Protein AF-A0A529HF12-F1 (afdb_monomer)

Structure (mmCIF, N/CA/C/O backbone):
data_AF-A0A529HF12-F1
#
_entry.id   AF-A0A529HF12-F1
#
loop_
_atom_site.group_PDB
_atom_site.id
_atom_site.type_symbol
_atom_site.label_atom_id
_atom_site.label_alt_id
_atom_site.label_comp_id
_atom_site.label_asym_id
_atom_site.label_entity_id
_atom_site.label_seq_id
_atom_site.pdbx_PDB_ins_code
_atom_site.Cartn_x
_atom_site.Cartn_y
_atom_site.Cartn_z
_atom_site.occupancy
_atom_site.B_iso_or_equiv
_atom_site.auth_seq_id
_atom_site.auth_comp_id
_atom_site.auth_asym_id
_atom_site.auth_atom_id
_atom_site.pdbx_PDB_model_num
ATOM 1 N N . VAL A 1 1 ? -2.505 10.285 -6.907 1.00 89.00 1 VAL A N 1
ATOM 2 C CA . VAL A 1 1 ? -2.474 8.825 -7.186 1.00 89.00 1 VAL A CA 1
ATOM 3 C C . VAL A 1 1 ? -1.684 8.079 -6.123 1.00 89.00 1 VAL A C 1
ATOM 5 O O . VAL A 1 1 ? -2.265 7.214 -5.487 1.00 89.00 1 VAL A O 1
ATOM 8 N 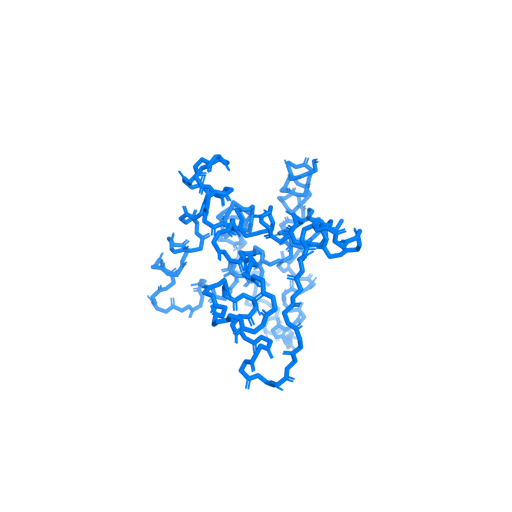N . VAL A 1 2 ? -0.419 8.440 -5.877 1.00 94.44 2 VAL A N 1
ATOM 9 C CA . VAL A 1 2 ? 0.439 7.755 -4.890 1.00 94.44 2 VAL A CA 1
ATOM 10 C C . VAL A 1 2 ? -0.186 7.674 -3.485 1.00 94.44 2 VAL A C 1
ATOM 12 O O . VAL A 1 2 ? -0.373 6.551 -3.029 1.00 94.44 2 VAL A O 1
ATOM 15 N N . PRO A 1 3 ? -0.634 8.770 -2.832 1.00 95.44 3 PRO A N 1
ATOM 16 C CA . PRO A 1 3 ? -1.215 8.682 -1.482 1.00 95.44 3 PRO A CA 1
ATOM 17 C C . PRO A 1 3 ? -2.435 7.763 -1.406 1.00 95.44 3 PRO A C 1
ATOM 19 O O . PRO A 1 3 ? -2.586 6.992 -0.458 1.00 95.44 3 PRO A O 1
ATOM 22 N N . ALA A 1 4 ? -3.258 7.791 -2.457 1.00 96.12 4 ALA A N 1
ATOM 23 C CA . ALA A 1 4 ? -4.420 6.928 -2.592 1.00 96.12 4 ALA A CA 1
ATOM 24 C C . ALA A 1 4 ? -4.040 5.455 -2.678 1.00 96.12 4 ALA A C 1
ATOM 26 O O . ALA A 1 4 ? -4.573 4.633 -1.938 1.00 96.12 4 ALA A O 1
ATOM 27 N N . ALA A 1 5 ? -3.096 5.135 -3.563 1.00 97.19 5 ALA A N 1
ATOM 28 C CA . ALA A 1 5 ? -2.636 3.775 -3.776 1.00 97.19 5 ALA A CA 1
ATOM 29 C C . ALA A 1 5 ? -1.958 3.212 -2.520 1.00 97.19 5 ALA A C 1
ATOM 31 O O . ALA A 1 5 ? -2.302 2.112 -2.103 1.00 97.19 5 ALA A O 1
ATOM 32 N N . CYS A 1 6 ? -1.066 3.970 -1.876 1.00 97.38 6 CYS A N 1
ATOM 33 C CA . CYS A 1 6 ? -0.371 3.531 -0.663 1.00 97.38 6 CYS A CA 1
ATOM 34 C C . CYS A 1 6 ? -1.339 3.279 0.493 1.00 97.38 6 CYS A C 1
ATOM 36 O O . CYS A 1 6 ? -1.261 2.240 1.142 1.00 97.38 6 CYS A O 1
ATOM 38 N N . THR A 1 7 ? -2.263 4.213 0.736 1.00 97.50 7 THR A N 1
ATOM 39 C CA . THR A 1 7 ? -3.255 4.092 1.811 1.00 97.50 7 THR A CA 1
ATOM 40 C C . THR A 1 7 ? -4.182 2.906 1.561 1.00 97.50 7 THR A C 1
ATOM 42 O O . THR A 1 7 ? -4.404 2.097 2.458 1.00 97.50 7 THR A O 1
ATOM 45 N N . PHE A 1 8 ? -4.679 2.756 0.329 1.00 97.44 8 PHE A N 1
ATOM 46 C CA . PHE A 1 8 ? -5.553 1.646 -0.041 1.00 97.44 8 PHE A CA 1
ATOM 47 C C . PHE A 1 8 ? -4.841 0.292 0.066 1.00 97.44 8 PHE A C 1
ATOM 49 O O . PHE A 1 8 ? -5.334 -0.608 0.743 1.00 97.44 8 PHE A O 1
ATOM 56 N N . LEU A 1 9 ? -3.664 0.142 -0.552 1.00 97.81 9 LEU A N 1
ATOM 57 C CA . LEU A 1 9 ? -2.889 -1.099 -0.489 1.00 97.81 9 LEU A CA 1
ATOM 58 C C . LEU A 1 9 ? -2.471 -1.417 0.947 1.00 97.81 9 LEU A C 1
ATOM 60 O O . LEU A 1 9 ? -2.612 -2.557 1.382 1.00 97.81 9 LEU A O 1
ATOM 64 N N . GLY A 1 10 ? -2.023 -0.411 1.700 1.00 97.56 10 GLY A N 1
ATOM 65 C CA . GLY A 1 10 ? -1.644 -0.558 3.100 1.00 97.56 10 GLY A CA 1
ATOM 66 C C . GLY A 1 10 ? -2.802 -1.061 3.959 1.00 97.56 10 GLY A C 1
ATOM 67 O O . GLY A 1 10 ? -2.619 -1.995 4.737 1.00 97.56 10 GLY A O 1
ATOM 68 N N . LEU A 1 11 ? -4.006 -0.514 3.762 1.00 97.75 11 LEU A N 1
ATOM 69 C CA . LEU A 1 11 ? -5.217 -0.953 4.454 1.00 97.75 11 LEU A CA 1
ATOM 70 C C . LEU A 1 11 ? -5.573 -2.408 4.131 1.00 97.75 11 LEU A C 1
ATOM 72 O O . LEU A 1 11 ? -5.827 -3.203 5.036 1.00 97.75 11 LEU A O 1
ATOM 76 N N . ILE A 1 12 ? -5.585 -2.765 2.843 1.00 96.88 12 ILE A N 1
ATOM 77 C CA . ILE A 1 12 ? -5.907 -4.126 2.402 1.00 96.88 12 ILE A CA 1
ATOM 78 C C . ILE A 1 12 ? -4.896 -5.121 2.974 1.00 96.88 12 ILE A C 1
ATOM 80 O O . ILE A 1 12 ? -5.285 -6.143 3.538 1.00 96.88 12 ILE A O 1
ATOM 84 N N . ILE A 1 13 ? -3.602 -4.810 2.897 1.00 97.00 13 ILE A N 1
ATOM 85 C CA . ILE A 1 13 ? -2.549 -5.660 3.452 1.00 97.00 13 ILE A CA 1
ATOM 86 C C . ILE A 1 13 ? -2.689 -5.774 4.972 1.00 97.00 13 ILE A C 1
ATOM 88 O O . ILE A 1 13 ? -2.549 -6.877 5.496 1.00 97.00 13 ILE A O 1
ATOM 92 N N . ALA A 1 14 ? -2.986 -4.686 5.686 1.00 96.56 14 ALA A N 1
ATOM 93 C CA . ALA A 1 14 ? -3.183 -4.717 7.133 1.00 96.56 14 ALA A CA 1
ATOM 94 C C . ALA A 1 14 ? -4.284 -5.717 7.525 1.00 96.56 14 ALA A C 1
ATOM 96 O O . ALA A 1 14 ? -4.038 -6.613 8.332 1.00 96.56 14 ALA A O 1
ATOM 97 N N . VAL A 1 15 ? -5.448 -5.648 6.869 1.00 95.25 15 VAL A N 1
ATOM 98 C CA . VAL A 1 15 ? -6.562 -6.582 7.109 1.00 95.25 15 VAL A CA 1
ATOM 99 C C . VAL A 1 15 ? -6.201 -8.021 6.748 1.00 95.25 15 VAL A C 1
ATOM 101 O O . VAL A 1 15 ? -6.538 -8.943 7.488 1.00 95.25 15 VAL A O 1
ATOM 104 N N . LEU A 1 16 ? -5.545 -8.242 5.605 1.00 95.19 16 LEU A N 1
ATOM 105 C CA . LEU A 1 16 ? -5.196 -9.592 5.157 1.00 95.19 16 LEU A CA 1
ATOM 106 C C . LEU A 1 16 ? -4.151 -10.235 6.070 1.00 95.19 16 LEU A C 1
ATOM 108 O O . LEU A 1 16 ? -4.288 -11.396 6.444 1.00 95.19 16 LEU A O 1
ATOM 112 N N . THR A 1 17 ? -3.120 -9.484 6.448 1.00 94.56 17 THR A N 1
ATOM 113 C CA . THR A 1 17 ? -2.019 -10.002 7.268 1.00 94.56 17 THR A CA 1
ATOM 114 C C . THR A 1 17 ? -2.430 -10.268 8.712 1.00 94.56 17 THR A C 1
ATOM 116 O O . THR A 1 17 ? -1.878 -11.184 9.309 1.00 94.56 17 THR A O 1
ATOM 119 N N . ASP A 1 18 ? -3.418 -9.559 9.267 1.00 89.69 18 ASP A N 1
ATOM 120 C CA . ASP A 1 18 ? -3.961 -9.878 10.597 1.00 89.69 18 ASP A CA 1
ATOM 121 C C . ASP A 1 18 ? -4.757 -11.199 10.630 1.00 89.69 18 ASP A C 1
ATOM 123 O O . ASP A 1 18 ? -4.903 -11.795 11.692 1.00 89.69 18 ASP A O 1
ATOM 127 N N . LYS A 1 19 ? -5.212 -11.715 9.479 1.00 87.50 19 LYS A N 1
ATOM 128 C CA . LYS A 1 19 ? -5.944 -12.995 9.387 1.00 87.50 19 LYS A CA 1
ATOM 129 C C . LYS A 1 19 ? -5.052 -14.219 9.160 1.00 87.50 19 LYS A C 1
ATOM 131 O O . LYS A 1 19 ? -5.544 -15.345 9.175 1.00 87.50 19 LYS A O 1
ATOM 136 N N . ILE A 1 20 ? -3.763 -14.022 8.889 1.00 93.06 20 ILE A N 1
ATOM 137 C CA . ILE A 1 20 ? -2.845 -15.085 8.464 1.00 93.06 20 ILE A CA 1
ATOM 138 C C . ILE A 1 20 ? -1.901 -15.450 9.616 1.00 93.06 20 ILE A C 1
ATOM 140 O O . ILE A 1 20 ? -1.316 -14.576 10.248 1.00 93.06 20 ILE A O 1
ATOM 144 N N . TRP A 1 21 ? -1.677 -16.749 9.844 1.00 93.12 21 TRP A N 1
ATOM 145 C CA . TRP A 1 21 ? -0.849 -17.249 10.957 1.00 93.12 21 TRP A CA 1
ATOM 146 C C . TRP A 1 21 ? 0.622 -16.790 10.910 1.00 93.12 21 TRP A C 1
ATOM 148 O O . TRP A 1 21 ? 1.247 -16.600 11.948 1.00 93.12 21 TRP A O 1
ATOM 158 N N . TRP A 1 22 ? 1.171 -16.561 9.713 1.00 94.69 22 TRP A N 1
ATOM 159 C CA . TRP A 1 22 ? 2.512 -16.000 9.487 1.00 94.69 22 TRP A CA 1
ATOM 160 C C . TRP A 1 22 ? 2.480 -14.491 9.186 1.00 94.69 22 TRP A C 1
ATOM 162 O O . TRP A 1 22 ? 3.428 -13.928 8.634 1.00 94.69 22 TRP A O 1
ATOM 172 N N . GLY A 1 23 ? 1.391 -13.816 9.569 1.00 93.06 23 GLY A N 1
ATOM 173 C CA . GLY A 1 23 ? 1.138 -12.402 9.305 1.00 93.06 23 GLY A CA 1
ATOM 174 C C . GLY A 1 23 ? 2.262 -11.475 9.758 1.00 93.06 23 GLY A C 1
ATOM 175 O O . GLY A 1 23 ? 2.612 -10.548 9.034 1.00 93.06 23 GLY A O 1
ATOM 176 N N . THR A 1 24 ? 2.898 -11.754 10.899 1.00 92.56 24 THR A N 1
ATOM 177 C CA . THR A 1 24 ? 4.043 -10.971 11.396 1.00 92.56 24 THR A CA 1
ATOM 178 C C . THR A 1 24 ? 5.198 -10.942 10.395 1.00 92.56 24 THR A C 1
ATOM 180 O O . THR A 1 24 ? 5.735 -9.874 10.118 1.00 92.56 24 THR A O 1
ATOM 183 N N . ILE A 1 25 ? 5.535 -12.086 9.793 1.00 95.56 25 ILE A N 1
ATOM 184 C CA . ILE A 1 25 ? 6.609 -12.179 8.795 1.00 95.56 25 ILE A CA 1
ATOM 185 C C . ILE A 1 25 ? 6.213 -11.412 7.530 1.00 95.56 25 ILE A C 1
ATOM 187 O O . ILE A 1 25 ? 7.013 -10.641 7.001 1.00 95.56 25 ILE A O 1
ATOM 191 N N . ALA A 1 26 ? 4.968 -11.571 7.070 1.00 94.62 26 ALA A N 1
ATOM 192 C CA . ALA A 1 26 ? 4.460 -10.842 5.911 1.00 94.62 26 ALA A CA 1
ATOM 193 C C . ALA A 1 26 ? 4.538 -9.319 6.118 1.00 94.62 26 ALA A C 1
ATOM 195 O O . ALA A 1 26 ? 5.031 -8.603 5.247 1.00 94.62 26 ALA A O 1
ATOM 196 N N . LYS A 1 27 ? 4.136 -8.822 7.295 1.00 9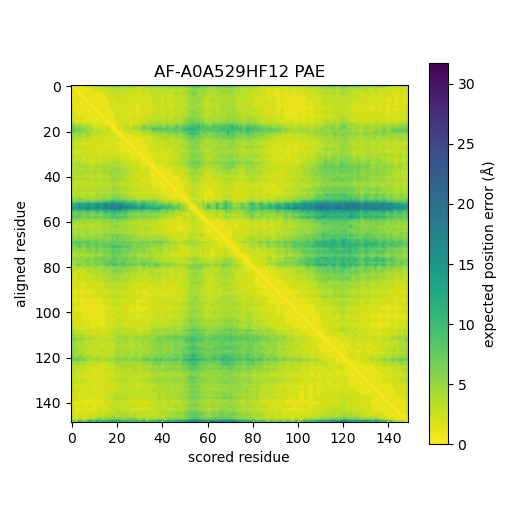4.00 27 LYS A N 1
ATOM 197 C CA . LYS A 1 27 ? 4.250 -7.399 7.647 1.00 94.00 27 LYS A CA 1
ATOM 198 C C . LYS A 1 27 ? 5.697 -6.926 7.630 1.00 94.00 27 LYS A C 1
ATOM 200 O O . LYS A 1 27 ? 5.971 -5.883 7.047 1.00 94.00 27 LYS A O 1
ATOM 205 N N . SER A 1 28 ? 6.624 -7.693 8.204 1.00 94.38 28 SER A N 1
ATOM 206 C CA . SER A 1 28 ? 8.049 -7.350 8.183 1.00 94.38 28 SER A CA 1
ATOM 207 C C . SER A 1 28 ? 8.599 -7.248 6.760 1.00 94.38 28 SER A C 1
ATOM 209 O O . SER A 1 28 ? 9.285 -6.278 6.456 1.00 94.38 28 SER A O 1
ATOM 211 N N . LEU A 1 29 ? 8.264 -8.187 5.869 1.00 95.62 29 LEU A N 1
ATOM 212 C CA . LEU A 1 29 ? 8.706 -8.155 4.468 1.00 95.62 29 LEU A CA 1
ATOM 213 C C . LEU A 1 29 ? 8.137 -6.960 3.695 1.00 95.62 29 LEU A C 1
ATOM 215 O O . LEU A 1 29 ? 8.841 -6.360 2.889 1.00 95.62 29 LEU A O 1
ATOM 219 N N . ILE A 1 30 ? 6.880 -6.599 3.952 1.00 95.38 30 ILE A N 1
ATOM 220 C CA . ILE A 1 30 ? 6.210 -5.466 3.296 1.00 95.38 30 ILE A CA 1
ATOM 221 C C . ILE A 1 30 ? 6.692 -4.124 3.864 1.00 95.38 30 ILE A C 1
ATOM 223 O O . ILE A 1 30 ? 6.698 -3.121 3.158 1.00 95.38 30 ILE A O 1
ATOM 227 N N . PHE A 1 31 ? 7.117 -4.099 5.127 1.00 94.06 31 PHE A N 1
ATOM 228 C CA . PHE A 1 31 ? 7.700 -2.926 5.774 1.00 94.06 31 PHE A CA 1
ATOM 229 C C . PHE A 1 31 ? 9.181 -2.721 5.425 1.00 94.06 31 PHE A C 1
ATOM 231 O O . PHE A 1 31 ? 9.662 -1.591 5.428 1.00 94.06 31 PHE A O 1
ATOM 238 N N . LEU A 1 32 ? 9.903 -3.792 5.085 1.00 95.69 32 LEU A N 1
ATOM 239 C CA . LEU A 1 32 ? 11.341 -3.775 4.804 1.00 95.69 32 LEU A CA 1
ATOM 240 C C . LEU A 1 32 ? 11.793 -2.710 3.784 1.00 95.69 32 LEU A C 1
ATOM 242 O O . LEU A 1 32 ? 12.820 -2.080 4.039 1.00 95.69 32 LEU A O 1
ATOM 246 N N . PRO A 1 33 ? 11.063 -2.432 2.684 1.00 94.44 33 PRO A N 1
ATOM 247 C CA . PRO A 1 33 ? 11.422 -1.366 1.750 1.00 94.44 33 PRO A CA 1
ATOM 248 C C . PRO A 1 33 ? 11.568 0.015 2.394 1.00 94.44 33 PRO A C 1
ATOM 250 O O . PRO A 1 33 ? 12.403 0.798 1.954 1.00 94.44 33 PRO A O 1
ATOM 253 N N . LEU A 1 34 ? 10.807 0.306 3.455 1.00 93.75 34 LEU A N 1
ATOM 254 C CA . LEU A 1 34 ? 10.874 1.585 4.164 1.00 93.75 34 LEU A CA 1
ATOM 255 C C . LEU A 1 34 ? 12.223 1.799 4.868 1.00 93.75 34 LEU A C 1
ATOM 257 O O . LEU A 1 34 ? 12.640 2.935 5.071 1.00 93.75 34 LEU A O 1
ATOM 261 N N . ALA A 1 35 ? 12.923 0.718 5.224 1.00 93.00 35 ALA A N 1
ATOM 262 C CA . ALA A 1 35 ? 14.254 0.794 5.822 1.00 93.00 35 ALA A CA 1
ATOM 263 C C . ALA A 1 35 ? 15.357 1.106 4.792 1.00 93.00 35 ALA A C 1
ATOM 265 O O . ALA A 1 35 ? 16.490 1.411 5.169 1.00 93.00 35 ALA A O 1
ATOM 266 N N . ILE A 1 36 ? 15.055 1.013 3.494 1.00 94.44 36 ILE A N 1
ATOM 267 C CA . ILE A 1 36 ? 16.006 1.274 2.415 1.00 94.44 36 ILE A CA 1
ATOM 268 C C . ILE A 1 36 ? 16.052 2.783 2.154 1.00 94.44 36 ILE A C 1
ATOM 270 O O . ILE A 1 36 ? 15.024 3.443 2.024 1.00 94.44 36 ILE A O 1
ATOM 274 N N . SER A 1 37 ? 17.256 3.346 2.029 1.00 94.44 37 SER A N 1
ATOM 275 C CA . SER A 1 37 ? 17.411 4.751 1.641 1.00 94.44 37 SER A CA 1
ATOM 276 C C . SER A 1 37 ? 16.904 4.998 0.215 1.00 94.44 37 SER A C 1
ATOM 278 O O . SER A 1 37 ? 16.978 4.118 -0.643 1.00 94.44 37 SER A O 1
ATOM 280 N N . PHE A 1 38 ? 16.475 6.224 -0.095 1.00 89.50 38 PHE A N 1
ATOM 281 C CA . PHE A 1 38 ? 16.052 6.579 -1.458 1.00 89.50 38 PHE A CA 1
ATOM 282 C C . PHE A 1 38 ? 17.135 6.321 -2.517 1.00 89.50 38 PHE A C 1
ATOM 284 O O . PHE A 1 38 ? 16.819 5.914 -3.634 1.00 89.50 38 PHE A O 1
ATOM 291 N N . VAL A 1 39 ? 18.414 6.498 -2.165 1.00 93.12 39 VAL A N 1
ATOM 292 C CA . VAL A 1 39 ? 19.543 6.175 -3.053 1.00 93.12 39 VAL A CA 1
ATOM 293 C C . VAL A 1 39 ? 19.659 4.663 -3.266 1.00 93.12 39 VAL A C 1
ATOM 295 O O . VAL A 1 39 ? 19.856 4.215 -4.388 1.00 93.12 39 VAL A O 1
ATOM 298 N N . GLY A 1 40 ? 19.495 3.851 -2.218 1.00 94.75 40 GLY A N 1
ATOM 299 C CA . GLY A 1 40 ? 19.483 2.393 -2.361 1.00 94.75 40 GLY A CA 1
ATOM 300 C C . GLY A 1 40 ? 18.309 1.910 -3.215 1.00 94.75 40 GLY A C 1
ATOM 301 O O . GLY A 1 40 ? 18.487 1.099 -4.124 1.00 94.75 40 GLY A O 1
ATOM 302 N N . ALA A 1 41 ? 17.118 2.465 -2.981 1.00 93.81 41 ALA A N 1
ATOM 303 C CA . ALA A 1 41 ? 15.929 2.161 -3.765 1.00 93.81 41 ALA A CA 1
ATOM 304 C C . ALA A 1 41 ? 16.113 2.529 -5.246 1.00 93.81 41 ALA A C 1
ATOM 306 O O . ALA A 1 41 ? 15.749 1.738 -6.116 1.00 93.81 41 ALA A O 1
ATOM 307 N N . SER A 1 42 ? 16.729 3.678 -5.555 1.00 90.06 42 SER A N 1
ATOM 308 C CA . SER A 1 42 ? 16.983 4.073 -6.946 1.00 90.06 42 SER A CA 1
ATOM 309 C C . SER A 1 42 ? 17.929 3.107 -7.662 1.00 90.06 42 SER A C 1
ATOM 311 O O . SER A 1 42 ? 17.706 2.804 -8.832 1.00 90.06 42 SER A O 1
ATOM 313 N N . VAL A 1 43 ? 18.927 2.551 -6.966 1.00 93.06 43 VAL A N 1
ATOM 314 C CA . VAL A 1 43 ? 19.822 1.523 -7.523 1.00 93.06 43 VAL A CA 1
ATOM 315 C C . VAL A 1 43 ? 19.069 0.222 -7.810 1.00 93.06 43 VAL A C 1
ATOM 317 O O . VAL A 1 43 ? 19.228 -0.335 -8.894 1.00 93.06 43 VAL A O 1
ATOM 320 N N . ILE A 1 44 ? 18.217 -0.247 -6.890 1.00 94.69 44 ILE A N 1
ATOM 321 C CA . ILE A 1 44 ? 17.398 -1.457 -7.097 1.00 94.69 44 ILE A CA 1
ATOM 322 C C . ILE A 1 44 ? 16.513 -1.294 -8.336 1.00 94.69 44 ILE A C 1
ATOM 324 O O . ILE A 1 44 ? 16.517 -2.137 -9.234 1.00 94.69 44 ILE A O 1
ATOM 328 N N . TRP A 1 45 ? 15.784 -0.182 -8.417 1.00 94.50 45 TRP A N 1
ATOM 329 C CA . TRP A 1 45 ? 14.869 0.068 -9.525 1.00 94.50 45 TRP A CA 1
ATOM 330 C C . TRP A 1 45 ? 15.587 0.386 -10.838 1.00 94.50 45 TRP A C 1
ATOM 332 O O . TRP A 1 45 ? 15.081 0.026 -11.898 1.00 94.50 45 TRP A O 1
ATOM 342 N N . LYS A 1 46 ? 16.804 0.943 -10.799 1.00 91.25 46 LYS A N 1
ATOM 343 C CA . LYS A 1 46 ? 17.657 1.064 -11.989 1.00 91.25 46 LYS A CA 1
ATOM 344 C C . LYS A 1 46 ? 17.889 -0.299 -12.643 1.00 91.25 46 LYS A C 1
ATOM 346 O O . LYS A 1 46 ? 17.726 -0.407 -13.851 1.00 91.25 46 LYS A O 1
ATOM 351 N N . PHE A 1 47 ? 18.191 -1.344 -11.867 1.00 93.56 47 PHE A N 1
ATOM 352 C CA . PHE A 1 47 ? 18.337 -2.696 -12.421 1.00 93.56 47 PHE A CA 1
ATOM 353 C C . PHE A 1 47 ? 17.028 -3.244 -12.997 1.00 93.56 47 PHE A C 1
ATOM 355 O O . PHE A 1 47 ? 17.058 -3.956 -13.993 1.00 93.56 47 PHE A O 1
ATOM 362 N N . ILE A 1 48 ? 15.874 -2.900 -12.421 1.00 95.00 48 ILE A N 1
ATOM 363 C CA . ILE A 1 48 ? 14.563 -3.312 -12.952 1.00 95.00 48 ILE A CA 1
ATOM 364 C C . ILE A 1 48 ? 14.296 -2.675 -14.326 1.00 95.00 48 ILE A C 1
ATOM 366 O O . ILE A 1 48 ? 13.757 -3.337 -15.218 1.00 95.00 48 ILE A O 1
ATOM 370 N N . TYR A 1 49 ? 14.695 -1.414 -14.498 1.00 93.44 49 TYR A N 1
ATOM 371 C CA . TYR A 1 49 ? 14.451 -0.614 -15.702 1.00 93.44 49 TYR A CA 1
ATOM 372 C C . TYR A 1 49 ? 15.593 -0.634 -16.718 1.00 93.44 49 TYR A C 1
ATOM 374 O O . TYR A 1 49 ? 15.487 0.023 -17.755 1.00 93.44 49 TYR A O 1
ATOM 382 N N . GLU A 1 50 ? 16.668 -1.370 -16.433 1.00 93.62 50 GLU A N 1
ATOM 383 C CA . GLU A 1 50 ? 17.852 -1.424 -17.281 1.00 93.62 50 GLU A CA 1
ATOM 384 C C . GLU A 1 50 ? 17.469 -1.843 -18.707 1.00 93.62 50 GLU A C 1
ATOM 386 O O . GLU A 1 50 ? 16.760 -2.830 -18.944 1.00 93.62 50 GLU A O 1
ATOM 391 N N . TYR A 1 51 ? 17.957 -1.070 -19.669 1.00 92.88 51 TYR A N 1
ATOM 392 C CA . TYR A 1 51 ? 17.797 -1.335 -21.087 1.00 92.88 51 TYR A CA 1
ATOM 393 C C . TYR A 1 51 ? 19.166 -1.620 -21.688 1.00 92.88 51 TYR A C 1
ATOM 395 O O . TYR A 1 51 ? 20.101 -0.834 -21.532 1.00 92.88 51 TYR A O 1
ATOM 403 N N . ARG A 1 52 ? 19.271 -2.735 -22.408 1.00 86.38 52 ARG A N 1
ATOM 404 C CA . ARG A 1 52 ? 20.413 -3.023 -23.275 1.00 86.38 52 ARG A CA 1
ATOM 405 C C . ARG A 1 52 ? 20.000 -2.794 -24.721 1.00 86.38 52 ARG A C 1
ATOM 407 O O . ARG A 1 52 ? 18.840 -2.998 -25.062 1.00 86.38 52 ARG A O 1
ATOM 414 N N . GLY A 1 53 ? 20.946 -2.362 -25.554 1.00 83.56 53 GLY A N 1
ATOM 415 C CA . GLY A 1 53 ? 20.694 -2.054 -26.965 1.00 83.56 53 GLY A CA 1
ATOM 416 C C . GLY A 1 53 ? 19.985 -3.181 -27.727 1.00 83.56 53 GLY A C 1
ATOM 417 O O . GLY A 1 53 ? 19.968 -4.338 -27.295 1.00 83.56 53 GLY A O 1
ATOM 418 N N . GLU A 1 54 ? 19.401 -2.837 -28.873 1.00 78.19 54 GLU A N 1
ATOM 419 C CA . GLU A 1 54 ? 18.660 -3.787 -29.705 1.00 78.19 54 GLU A CA 1
ATOM 420 C C . GLU A 1 54 ? 19.521 -5.006 -30.082 1.00 78.19 54 GLU A C 1
ATOM 422 O O . GLU A 1 54 ? 20.719 -4.895 -30.344 1.00 78.19 54 GLU A O 1
ATOM 427 N N . GLY A 1 55 ? 18.913 -6.195 -30.063 1.00 79.06 55 GLY A N 1
ATOM 428 C CA . GLY A 1 55 ? 19.600 -7.462 -30.340 1.00 79.06 55 GLY A CA 1
ATOM 429 C C . GLY A 1 55 ? 20.417 -8.033 -29.174 1.00 79.06 55 GLY A C 1
ATOM 430 O O . GLY A 1 55 ? 20.921 -9.149 -29.285 1.00 79.06 55 GLY A O 1
ATOM 431 N N . GLN A 1 56 ? 20.526 -7.327 -28.043 1.00 85.75 56 GLN A N 1
ATOM 432 C CA . GLN A 1 56 ? 21.140 -7.875 -26.832 1.00 85.75 56 GLN A CA 1
ATOM 433 C C . GLN A 1 56 ? 20.122 -8.555 -25.910 1.00 85.75 56 GLN A C 1
ATOM 435 O O . GLN A 1 56 ? 18.947 -8.178 -25.837 1.00 85.75 56 GLN A O 1
ATOM 440 N N . VAL A 1 57 ? 20.608 -9.550 -25.159 1.00 85.12 57 VAL A N 1
ATOM 441 C CA . VAL A 1 57 ? 19.844 -10.189 -24.082 1.00 85.12 57 VAL A CA 1
ATOM 442 C C . VAL A 1 57 ? 19.614 -9.167 -22.977 1.00 85.12 57 VAL A C 1
ATOM 444 O O . VAL A 1 57 ? 20.563 -8.622 -22.399 1.00 85.12 57 VAL A O 1
ATOM 447 N N . GLN A 1 58 ? 18.343 -8.904 -22.697 1.00 90.44 58 GLN A N 1
ATOM 448 C CA . GLN A 1 58 ? 17.937 -7.942 -21.685 1.00 90.44 58 GLN A CA 1
ATOM 449 C C . GLN A 1 58 ? 18.117 -8.549 -20.295 1.00 90.44 58 GLN A C 1
ATOM 451 O O . GLN A 1 58 ? 17.632 -9.642 -20.023 1.00 90.44 58 GLN A O 1
ATOM 456 N N . ILE A 1 59 ? 18.813 -7.832 -19.411 1.00 87.44 59 ILE A N 1
ATOM 457 C CA . ILE A 1 59 ? 18.982 -8.241 -18.005 1.00 87.44 59 ILE A CA 1
ATOM 458 C C . ILE A 1 59 ? 18.077 -7.463 -17.052 1.00 87.44 59 ILE A C 1
ATOM 460 O O . ILE A 1 59 ? 17.913 -7.867 -15.904 1.00 87.44 59 ILE A O 1
ATOM 464 N N . GLY A 1 60 ? 17.516 -6.339 -17.510 1.00 93.38 60 GLY A N 1
ATOM 465 C CA . GLY A 1 60 ? 16.564 -5.574 -16.722 1.00 93.38 60 GLY A CA 1
ATOM 466 C C . GLY A 1 60 ? 15.242 -6.315 -16.647 1.00 93.38 60 GLY A C 1
ATOM 467 O O . GLY A 1 60 ? 14.742 -6.775 -17.673 1.00 93.38 60 GLY A O 1
ATOM 468 N N . LEU A 1 61 ? 14.678 -6.441 -15.445 1.00 94.00 61 LEU A 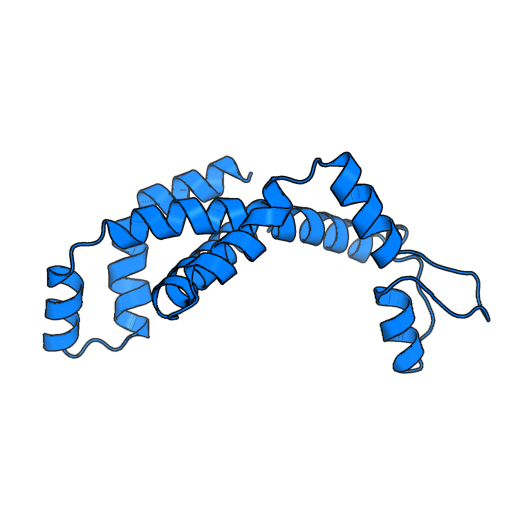N 1
ATOM 469 C CA . LEU A 1 61 ? 13.526 -7.310 -15.192 1.00 94.00 61 LEU A CA 1
ATOM 470 C C . LEU A 1 61 ? 12.342 -7.010 -16.125 1.00 94.00 61 LEU A C 1
ATOM 472 O O . LEU A 1 61 ? 11.775 -7.937 -16.699 1.00 94.00 61 LEU A O 1
ATOM 476 N N . LEU A 1 62 ? 11.992 -5.734 -16.333 1.00 93.94 62 LEU A N 1
ATOM 477 C CA . LEU A 1 62 ? 10.870 -5.387 -17.214 1.00 93.94 62 LEU A CA 1
ATOM 478 C C . LEU A 1 62 ? 11.139 -5.750 -18.675 1.00 93.94 62 LEU A C 1
ATOM 480 O O . LEU A 1 62 ? 10.277 -6.312 -19.345 1.00 93.94 62 LEU A O 1
ATOM 484 N N . ASN A 1 63 ? 12.337 -5.440 -19.169 1.00 94.88 63 ASN A N 1
ATOM 485 C CA . ASN A 1 63 ? 12.710 -5.731 -20.549 1.00 94.88 63 ASN A CA 1
ATOM 486 C C . ASN A 1 63 ? 12.889 -7.234 -20.792 1.00 94.88 63 ASN A C 1
ATOM 488 O O . ASN A 1 63 ? 12.527 -7.715 -21.862 1.00 94.88 63 ASN A O 1
ATOM 492 N N . ALA A 1 64 ? 13.369 -7.983 -19.797 1.00 92.62 64 ALA A N 1
ATOM 493 C CA . ALA A 1 64 ? 13.435 -9.438 -19.840 1.00 92.62 64 ALA A CA 1
ATOM 494 C C . ALA A 1 64 ? 12.031 -10.057 -19.937 1.00 92.62 64 ALA A C 1
ATOM 496 O O . ALA A 1 64 ? 11.813 -10.936 -20.765 1.00 92.62 64 ALA A O 1
ATOM 497 N N . ILE A 1 65 ? 11.063 -9.555 -19.158 1.00 93.56 65 ILE A N 1
ATOM 498 C CA . ILE A 1 65 ? 9.660 -9.989 -19.244 1.00 93.56 65 ILE A CA 1
ATOM 499 C C . ILE A 1 65 ? 9.081 -9.672 -20.629 1.00 93.56 65 ILE A C 1
ATOM 501 O O . ILE A 1 65 ? 8.489 -10.547 -21.252 1.00 93.56 65 ILE A O 1
ATOM 505 N N . ILE A 1 66 ? 9.275 -8.457 -21.154 1.00 92.94 66 ILE A N 1
ATOM 506 C CA . ILE A 1 66 ? 8.790 -8.101 -22.498 1.00 92.94 66 ILE A CA 1
ATOM 507 C C . ILE A 1 66 ? 9.388 -8.999 -23.577 1.00 92.94 66 ILE A C 1
ATOM 509 O O . ILE A 1 66 ? 8.654 -9.519 -24.417 1.00 92.94 66 ILE A O 1
ATOM 513 N N . GLN A 1 67 ? 10.707 -9.186 -23.550 1.00 92.00 67 GLN A N 1
ATOM 514 C CA . GLN A 1 67 ? 11.414 -9.999 -24.534 1.00 92.00 67 GLN A CA 1
ATOM 515 C C . GLN A 1 67 ? 10.980 -11.467 -24.455 1.00 92.00 67 GLN A C 1
ATOM 517 O O . GLN A 1 67 ? 10.820 -12.107 -25.492 1.00 92.00 67 GLN A O 1
ATOM 522 N N . PHE A 1 68 ? 10.717 -11.987 -23.250 1.00 91.75 68 PHE A N 1
ATOM 523 C CA . PHE A 1 68 ? 10.181 -13.335 -23.048 1.00 91.75 68 PHE A CA 1
ATOM 524 C C . PHE A 1 68 ? 8.839 -13.547 -23.765 1.00 91.75 68 PHE A C 1
ATOM 526 O O . PHE A 1 68 ? 8.610 -14.609 -24.337 1.00 91.75 68 PHE A O 1
ATOM 533 N N . PHE A 1 69 ? 7.980 -12.525 -23.806 1.00 95.12 69 PHE A N 1
ATOM 534 C CA . PHE A 1 69 ? 6.716 -12.556 -24.551 1.00 95.12 69 PHE A CA 1
ATOM 535 C C . PHE A 1 69 ? 6.850 -12.144 -26.032 1.00 95.12 69 PHE A C 1
ATOM 537 O O . PHE A 1 69 ? 5.841 -11.961 -26.711 1.00 95.12 69 PHE A O 1
ATOM 544 N N . GLY A 1 70 ? 8.073 -12.002 -26.556 1.00 91.38 70 GLY A N 1
ATOM 545 C CA . GLY A 1 70 ? 8.340 -11.649 -27.956 1.00 91.38 70 GLY A CA 1
ATOM 546 C C . GLY A 1 70 ? 8.209 -10.158 -28.285 1.00 91.38 70 GLY A C 1
ATOM 547 O O . GLY A 1 70 ? 8.202 -9.788 -29.458 1.00 91.38 70 GLY A O 1
ATOM 548 N N . GLY A 1 71 ? 8.094 -9.292 -27.276 1.00 91.88 71 GLY A N 1
ATOM 549 C CA . GLY A 1 71 ? 8.045 -7.844 -27.463 1.00 91.88 71 GLY A CA 1
ATOM 550 C C . GLY A 1 71 ? 9.426 -7.204 -27.642 1.00 91.88 71 GLY A C 1
ATOM 551 O O . GLY A 1 71 ? 10.462 -7.805 -27.355 1.00 91.88 71 GLY A O 1
ATOM 552 N N . GLN A 1 72 ? 9.434 -5.946 -28.092 1.00 91.81 72 GLN A N 1
ATOM 553 C CA . GLN A 1 72 ? 10.660 -5.164 -28.272 1.00 91.81 72 GLN A CA 1
ATOM 554 C C . GLN A 1 72 ? 11.064 -4.455 -26.970 1.00 91.81 72 GLN A C 1
ATOM 556 O O . GLN A 1 72 ? 10.205 -3.797 -26.369 1.00 91.81 72 GLN A O 1
ATOM 561 N N . PRO A 1 73 ? 12.340 -4.532 -26.544 1.00 92.19 73 PRO A N 1
ATOM 562 C CA . PRO A 1 73 ? 12.823 -3.842 -25.350 1.00 92.19 73 PRO A CA 1
ATOM 563 C C . PRO A 1 73 ? 12.595 -2.326 -25.425 1.00 92.19 73 PRO A C 1
ATOM 565 O O . PRO A 1 73 ? 12.671 -1.730 -26.496 1.00 92.19 73 PRO A O 1
ATOM 568 N N . GLN A 1 74 ? 12.318 -1.695 -24.285 1.00 91.50 74 GLN A N 1
ATOM 569 C CA . GLN A 1 74 ? 11.979 -0.275 -24.193 1.00 91.50 74 GLN A CA 1
ATOM 570 C C . GLN A 1 74 ? 12.890 0.463 -23.211 1.00 91.50 74 GLN A C 1
ATOM 572 O O . GLN A 1 74 ? 13.256 -0.054 -22.149 1.00 91.50 74 GLN A O 1
ATOM 577 N N . VAL A 1 75 ? 13.193 1.724 -23.527 1.00 92.56 75 VAL A N 1
ATOM 578 C CA . VAL A 1 75 ? 13.846 2.655 -22.595 1.00 92.56 75 VAL A CA 1
ATOM 579 C C . VAL A 1 75 ? 12.773 3.316 -21.730 1.00 92.56 75 VAL A C 1
ATOM 581 O O . VAL A 1 75 ? 12.377 4.461 -21.937 1.00 92.56 75 VAL A O 1
ATOM 584 N N . TRP A 1 76 ? 12.265 2.558 -20.763 1.00 91.12 76 TRP A N 1
ATOM 585 C CA . TRP A 1 76 ? 11.103 2.896 -19.937 1.00 91.12 76 TRP A CA 1
ATOM 586 C C . TRP A 1 76 ? 11.112 4.299 -19.329 1.00 91.12 76 TRP A C 1
ATOM 588 O O . TRP A 1 76 ? 10.105 5.003 -19.364 1.00 91.12 76 TRP A O 1
ATOM 598 N N . ILE A 1 77 ? 12.263 4.710 -18.801 1.00 88.38 77 ILE A N 1
ATOM 599 C CA . ILE A 1 77 ? 12.450 5.994 -18.114 1.00 88.38 77 ILE A CA 1
ATOM 600 C C . ILE A 1 77 ? 12.483 7.175 -19.097 1.00 88.38 77 ILE A C 1
ATOM 602 O O . ILE A 1 77 ? 12.236 8.313 -18.709 1.00 88.38 77 ILE A O 1
ATOM 606 N N . SER A 1 78 ? 12.715 6.925 -20.387 1.00 90.69 78 SER A N 1
ATOM 607 C CA . SER A 1 78 ? 12.673 7.955 -21.431 1.00 90.69 78 SER A CA 1
ATOM 608 C C . SER A 1 78 ? 11.276 8.158 -22.024 1.00 90.69 78 SER A C 1
ATOM 610 O O . SER A 1 78 ? 11.050 9.147 -22.718 1.00 90.69 78 SER A O 1
ATOM 612 N N . LEU A 1 79 ? 10.325 7.257 -21.757 1.00 90.81 79 LEU A N 1
ATOM 613 C CA . LEU A 1 79 ? 8.954 7.362 -22.254 1.00 90.81 79 LEU A CA 1
ATOM 614 C C . LEU A 1 79 ? 8.109 8.216 -21.285 1.00 90.81 79 LEU A C 1
ATOM 616 O O . LEU A 1 79 ? 7.909 7.792 -20.148 1.00 90.81 79 LEU A O 1
ATOM 620 N N . PRO A 1 80 ? 7.558 9.381 -21.690 1.00 88.38 80 PRO A N 1
ATOM 621 C CA . PRO A 1 80 ? 6.970 10.359 -20.760 1.00 88.38 80 PRO A CA 1
ATOM 622 C C . PRO A 1 80 ? 5.878 9.817 -19.825 1.00 88.38 80 PRO A C 1
ATOM 624 O O . PRO A 1 80 ? 5.844 10.153 -18.639 1.00 88.38 80 PRO A O 1
ATOM 627 N N . PHE A 1 81 ? 4.989 8.965 -20.343 1.00 90.25 81 PHE A N 1
ATOM 628 C CA . PHE A 1 81 ? 3.939 8.336 -19.540 1.00 90.25 81 PHE A CA 1
ATOM 629 C C . PHE A 1 81 ? 4.521 7.309 -18.556 1.00 90.25 81 PHE A C 1
ATOM 631 O O . PHE A 1 81 ? 4.274 7.381 -17.351 1.00 90.25 81 PHE A O 1
ATOM 638 N N . TRP A 1 82 ? 5.334 6.382 -19.069 1.00 91.00 82 TRP A N 1
ATOM 639 C CA . TRP A 1 82 ? 5.913 5.288 -18.291 1.00 91.00 82 TRP A CA 1
ATOM 640 C C . TRP A 1 82 ? 6.907 5.771 -17.242 1.00 91.00 82 TRP A C 1
ATOM 642 O O . TRP A 1 82 ? 6.925 5.225 -16.146 1.00 91.00 82 TRP A O 1
ATOM 652 N N . ASN A 1 83 ? 7.661 6.832 -17.521 1.00 90.50 83 ASN A N 1
ATOM 653 C CA . ASN A 1 83 ? 8.577 7.442 -16.566 1.00 90.50 83 ASN A CA 1
ATOM 654 C C . ASN A 1 83 ? 7.849 7.853 -15.277 1.00 90.50 83 ASN A C 1
ATOM 656 O O . ASN A 1 83 ? 8.185 7.392 -14.189 1.00 90.50 83 ASN A O 1
ATOM 660 N N . ASN A 1 84 ? 6.788 8.656 -15.405 1.00 91.19 84 ASN A N 1
ATOM 661 C CA . ASN A 1 84 ? 5.996 9.085 -14.251 1.00 91.19 84 ASN A CA 1
ATOM 662 C C . ASN A 1 84 ? 5.348 7.893 -13.542 1.00 91.19 84 ASN A C 1
ATOM 664 O O . ASN A 1 84 ? 5.364 7.819 -12.314 1.00 91.19 84 ASN A O 1
ATOM 668 N N . PHE A 1 85 ? 4.802 6.946 -14.307 1.00 91.88 85 PHE A N 1
ATOM 669 C CA . PHE A 1 85 ? 4.196 5.743 -13.749 1.00 91.88 85 PHE A CA 1
ATOM 670 C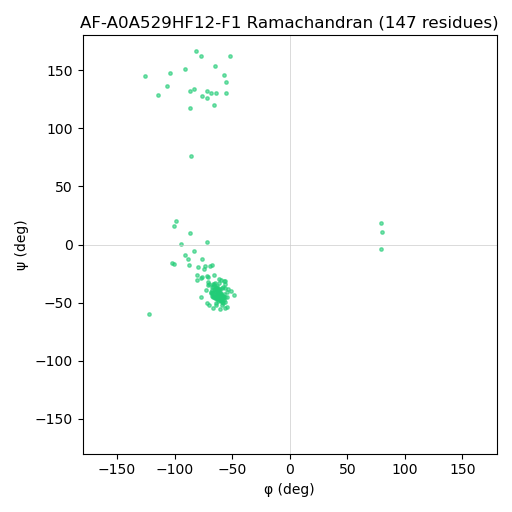 C . PHE A 1 85 ? 5.190 4.933 -12.905 1.00 91.88 85 PHE A C 1
ATOM 672 O O . PHE A 1 85 ? 4.907 4.615 -11.753 1.00 91.88 85 PHE A O 1
ATOM 679 N N . PHE A 1 86 ? 6.379 4.661 -13.433 1.00 90.94 86 PHE A N 1
ATOM 680 C CA . PHE A 1 86 ? 7.404 3.882 -12.750 1.00 90.94 86 PHE A CA 1
ATOM 681 C C . PHE A 1 86 ? 7.984 4.586 -11.528 1.00 90.94 86 PHE A C 1
ATOM 683 O O . PHE A 1 86 ? 8.202 3.930 -10.512 1.00 90.94 86 PHE A O 1
ATOM 690 N N . LEU A 1 87 ? 8.154 5.909 -11.563 1.00 89.69 87 LEU A N 1
ATOM 691 C CA . LEU A 1 87 ? 8.528 6.677 -10.371 1.00 89.69 87 LEU A CA 1
ATOM 692 C C . LEU A 1 87 ? 7.456 6.582 -9.274 1.00 89.69 87 LEU A C 1
ATOM 694 O O . LEU A 1 87 ? 7.788 6.395 -8.102 1.00 89.69 87 LEU A O 1
ATOM 698 N N . MET A 1 88 ? 6.171 6.634 -9.646 1.00 93.25 88 MET A N 1
ATOM 699 C CA . MET A 1 88 ? 5.073 6.419 -8.699 1.00 93.25 88 MET A CA 1
ATOM 700 C C . MET A 1 88 ? 5.104 5.010 -8.095 1.00 93.25 88 MET A C 1
ATOM 702 O O . MET A 1 88 ? 4.862 4.873 -6.898 1.00 93.25 88 MET A O 1
ATOM 706 N N . VAL A 1 89 ? 5.438 3.974 -8.873 1.00 93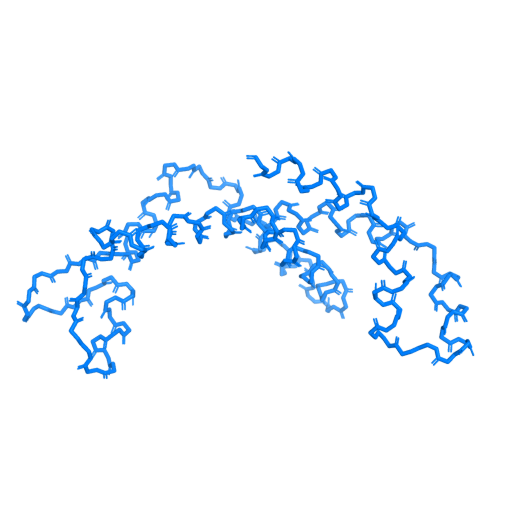.75 89 VAL A N 1
ATOM 707 C CA . VAL A 1 89 ? 5.547 2.591 -8.371 1.00 93.75 89 VAL A CA 1
ATOM 708 C C . VAL A 1 89 ? 6.609 2.469 -7.274 1.00 93.75 89 VAL A C 1
ATOM 710 O O . VAL A 1 89 ? 6.349 1.813 -6.267 1.00 93.75 89 VAL A O 1
ATOM 713 N N . ILE A 1 90 ? 7.763 3.135 -7.411 1.00 93.12 90 ILE A N 1
ATOM 714 C CA . ILE A 1 90 ? 8.811 3.135 -6.371 1.00 93.12 90 ILE A CA 1
ATOM 715 C C . ILE A 1 90 ? 8.264 3.709 -5.062 1.00 93.12 90 ILE A C 1
ATOM 717 O O . ILE A 1 90 ? 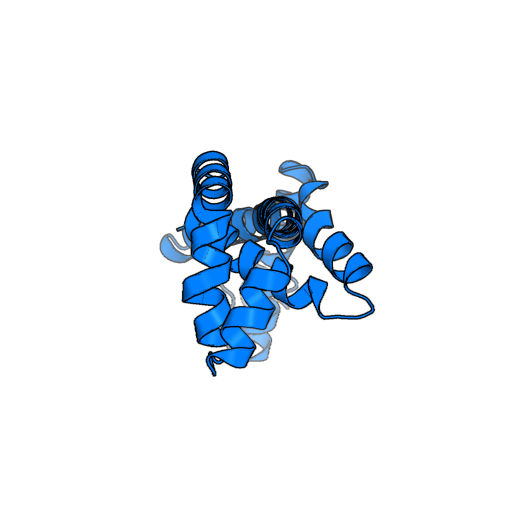8.430 3.109 -3.999 1.00 93.12 90 ILE A O 1
ATOM 721 N N . LEU A 1 91 ? 7.586 4.858 -5.138 1.00 93.19 91 LEU A N 1
ATOM 722 C CA . LEU A 1 91 ? 6.997 5.496 -3.961 1.00 93.19 91 LEU A CA 1
ATOM 723 C C . LEU A 1 91 ? 5.903 4.629 -3.340 1.00 93.19 91 LEU A C 1
ATOM 725 O O . LEU A 1 91 ? 5.861 4.493 -2.121 1.00 93.19 91 LEU A O 1
ATOM 729 N N . ILE A 1 92 ? 5.055 4.002 -4.159 1.00 96.19 92 ILE A N 1
ATOM 730 C CA . ILE A 1 92 ? 4.015 3.086 -3.681 1.00 96.19 92 ILE A CA 1
ATOM 731 C C . ILE A 1 92 ? 4.638 1.899 -2.950 1.00 96.19 92 ILE A C 1
ATOM 733 O O . ILE A 1 92 ? 4.188 1.554 -1.859 1.00 96.19 92 ILE A O 1
ATOM 737 N N . TRP A 1 93 ? 5.690 1.306 -3.507 1.00 95.88 93 TRP A N 1
ATOM 738 C CA . TRP A 1 93 ? 6.389 0.173 -2.906 1.00 95.88 93 TRP A CA 1
ATOM 739 C C . TRP A 1 93 ? 6.969 0.503 -1.523 1.00 95.88 93 TRP A C 1
ATOM 741 O O . TRP A 1 93 ? 6.803 -0.282 -0.593 1.00 95.88 93 TRP A O 1
ATOM 751 N N . ILE A 1 94 ? 7.575 1.683 -1.361 1.00 93.44 94 ILE A N 1
ATOM 752 C CA . ILE A 1 94 ? 8.140 2.131 -0.079 1.00 93.44 94 ILE A CA 1
ATOM 753 C C . ILE A 1 94 ? 7.030 2.496 0.921 1.00 93.44 94 ILE A C 1
ATOM 755 O O . ILE A 1 94 ? 7.009 2.013 2.054 1.00 93.44 94 ILE A O 1
ATOM 759 N N . GLN A 1 95 ? 6.074 3.327 0.503 1.00 96.19 95 GLN A N 1
ATOM 760 C CA . GLN A 1 95 ? 5.095 3.949 1.404 1.00 96.19 95 GLN A CA 1
ATOM 761 C C . GLN A 1 95 ? 3.944 3.013 1.797 1.00 96.19 95 GLN A C 1
ATOM 763 O O . GLN A 1 95 ? 3.286 3.239 2.814 1.00 96.19 95 GLN A O 1
ATOM 768 N N . THR A 1 96 ? 3.694 1.943 1.038 1.00 97.31 96 THR A N 1
ATOM 769 C CA . THR A 1 96 ? 2.675 0.942 1.397 1.00 97.31 96 THR A CA 1
ATOM 770 C C . THR A 1 96 ? 3.000 0.262 2.729 1.00 97.31 96 THR A C 1
ATOM 772 O O . THR A 1 96 ? 2.097 0.041 3.535 1.00 97.31 96 THR A O 1
ATOM 775 N N . GLY A 1 97 ? 4.280 -0.021 3.001 1.00 95.50 97 GLY A N 1
ATOM 776 C CA . GLY A 1 97 ? 4.714 -0.598 4.276 1.00 95.50 97 GLY A CA 1
ATOM 777 C C . GLY A 1 97 ? 4.431 0.322 5.463 1.00 95.50 97 GLY A C 1
ATOM 778 O O . GLY A 1 97 ? 3.894 -0.124 6.476 1.00 95.50 97 GLY A O 1
ATOM 779 N N . PHE A 1 98 ? 4.713 1.618 5.308 1.00 95.50 98 PHE A N 1
ATOM 780 C CA . PHE A 1 98 ? 4.379 2.646 6.295 1.00 95.50 98 PHE A CA 1
ATOM 781 C C . PHE A 1 98 ? 2.868 2.702 6.576 1.00 95.50 98 PHE A C 1
ATOM 783 O O . PHE A 1 98 ? 2.448 2.583 7.729 1.00 95.50 98 PHE A O 1
ATOM 790 N N . ALA A 1 99 ? 2.051 2.814 5.522 1.00 97.75 99 ALA A N 1
ATOM 791 C CA . ALA A 1 99 ? 0.595 2.859 5.642 1.00 97.75 99 ALA A CA 1
ATOM 792 C C . ALA A 1 99 ? 0.044 1.606 6.341 1.00 97.75 99 ALA A C 1
ATOM 794 O O . ALA A 1 99 ? -0.764 1.711 7.258 1.00 97.75 99 ALA A O 1
ATOM 795 N N . MET A 1 100 ? 0.517 0.421 5.949 1.00 97.38 100 MET A N 1
ATOM 796 C CA . MET A 1 100 ? 0.099 -0.856 6.527 1.00 97.38 100 MET A CA 1
ATOM 797 C C . MET A 1 100 ? 0.347 -0.934 8.036 1.00 97.38 100 MET A C 1
ATOM 799 O O . MET A 1 100 ? -0.544 -1.361 8.768 1.00 97.38 100 MET A O 1
ATOM 803 N N . VAL A 1 101 ? 1.518 -0.506 8.517 1.00 94.69 101 VAL A N 1
ATOM 804 C CA . VAL A 1 101 ? 1.853 -0.590 9.949 1.00 94.69 101 VAL A CA 1
ATOM 805 C C . VAL A 1 101 ? 0.936 0.299 10.786 1.00 94.69 101 VAL A C 1
ATOM 807 O O . VAL A 1 101 ? 0.394 -0.160 11.792 1.00 94.69 101 VAL A O 1
ATOM 810 N N . ILE A 1 102 ? 0.720 1.543 10.353 1.00 96.50 102 ILE A N 1
ATOM 811 C CA . ILE A 1 102 ? -0.148 2.492 11.062 1.00 96.50 102 ILE A CA 1
ATOM 812 C C . ILE A 1 102 ? -1.614 2.051 11.000 1.00 96.50 102 ILE A C 1
ATOM 814 O O . ILE A 1 102 ? -2.335 2.116 11.993 1.00 96.50 102 ILE A O 1
ATOM 818 N N . LEU A 1 103 ? -2.079 1.579 9.845 1.00 97.69 103 LEU A N 1
ATOM 819 C CA . LEU A 1 103 ? -3.466 1.146 9.702 1.00 97.69 103 LEU A CA 1
ATOM 820 C C . LEU A 1 103 ? -3.729 -0.158 10.458 1.00 97.69 103 LEU A C 1
ATOM 822 O O . LEU A 1 103 ? -4.796 -0.304 11.040 1.00 97.69 103 LEU A O 1
ATOM 826 N N . SER A 1 104 ? -2.763 -1.078 10.533 1.00 95.50 104 SER A N 1
ATOM 827 C CA . SER A 1 104 ? -2.905 -2.300 11.334 1.00 95.50 104 SER A CA 1
ATOM 828 C C . SER A 1 104 ? -3.024 -2.000 12.830 1.00 95.50 104 SER A C 1
ATOM 830 O O . SER A 1 104 ? -3.819 -2.647 13.507 1.00 95.50 104 SER A O 1
ATOM 832 N N . SER A 1 105 ? -2.298 -1.007 13.360 1.00 95.25 105 SER A N 1
ATOM 833 C CA . SER A 1 105 ? -2.463 -0.618 14.767 1.00 95.25 105 SER A CA 1
ATOM 834 C C . SER A 1 105 ? -3.829 0.017 15.033 1.00 95.25 105 SER A C 1
ATOM 836 O O . SER A 1 105 ? -4.454 -0.309 16.038 1.00 95.25 105 SER A O 1
ATOM 838 N N . ALA A 1 106 ? -4.333 0.848 14.116 1.00 97.06 106 ALA A N 1
ATOM 839 C CA . ALA A 1 106 ? -5.670 1.427 14.233 1.00 97.06 106 ALA A CA 1
ATOM 840 C C . ALA A 1 106 ? -6.784 0.374 14.128 1.00 97.06 106 ALA A C 1
ATOM 842 O O . ALA A 1 106 ? -7.723 0.402 14.917 1.00 97.06 106 ALA A O 1
ATOM 843 N N . LEU A 1 107 ? -6.661 -0.588 13.208 1.00 96.00 107 LEU A N 1
ATOM 844 C CA . LEU A 1 107 ? -7.619 -1.689 13.061 1.00 96.00 107 LEU A CA 1
ATOM 845 C C . LEU A 1 107 ? -7.711 -2.554 14.321 1.00 96.00 107 LEU A C 1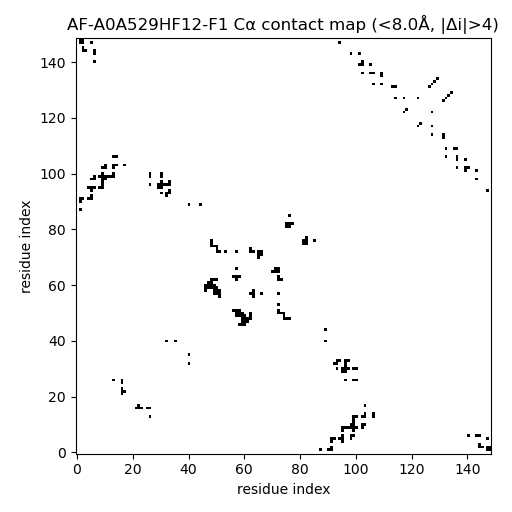
ATOM 847 O O . LEU A 1 107 ? -8.803 -2.960 14.697 1.00 96.00 107 LEU A O 1
ATOM 851 N N . ARG A 1 108 ? -6.584 -2.802 14.996 1.00 93.56 108 ARG A N 1
ATOM 852 C CA . ARG A 1 108 ? -6.549 -3.530 16.277 1.00 93.56 108 ARG A CA 1
ATOM 853 C C . ARG A 1 108 ? -7.198 -2.766 17.430 1.00 93.56 108 ARG A C 1
ATOM 855 O O . ARG A 1 108 ? -7.485 -3.367 18.455 1.00 93.56 108 ARG A O 1
ATOM 862 N N . GLY A 1 109 ? -7.392 -1.457 17.281 1.00 94.69 109 GLY A N 1
ATOM 863 C CA . GLY A 1 109 ? -8.111 -0.629 18.245 1.00 94.69 109 GLY A CA 1
ATOM 864 C C . GLY A 1 109 ? -9.632 -0.662 18.077 1.00 94.69 109 GLY A C 1
ATOM 865 O O . GLY A 1 109 ? -10.323 -0.061 18.895 1.00 94.69 109 GLY A O 1
ATOM 866 N N . ILE A 1 110 ? -10.158 -1.318 17.034 1.00 95.81 110 ILE A N 1
ATOM 867 C CA . ILE A 1 110 ? -11.604 -1.462 16.829 1.00 95.81 110 ILE A CA 1
ATOM 868 C C . ILE A 1 110 ? -12.153 -2.449 17.870 1.00 95.81 110 ILE A C 1
ATOM 870 O O . ILE A 1 110 ? -11.659 -3.577 17.925 1.00 95.81 110 ILE A O 1
ATOM 874 N N . PRO A 1 111 ? -13.176 -2.074 18.660 1.00 96.25 111 PRO A N 1
ATOM 875 C CA . PRO A 1 111 ? -13.762 -2.979 19.641 1.00 96.25 111 PRO A CA 1
ATOM 876 C C . PRO A 1 111 ? -14.429 -4.190 18.971 1.00 96.25 111 PRO A C 1
ATOM 878 O O . PRO A 1 111 ? -15.224 -4.026 18.034 1.00 96.25 111 PRO A O 1
ATOM 881 N N . GLU A 1 112 ? -14.111 -5.400 19.440 1.00 93.88 112 GLU A N 1
ATOM 882 C CA . GLU A 1 112 ? -14.588 -6.664 18.855 1.00 93.88 112 GLU A CA 1
ATOM 883 C C . GLU A 1 112 ? -16.116 -6.771 18.903 1.00 93.88 112 GLU A C 1
ATOM 885 O O . GLU A 1 112 ? -16.729 -7.241 17.945 1.00 93.88 112 GLU A O 1
ATOM 890 N N . GLU A 1 113 ? -16.750 -6.212 19.936 1.00 95.88 113 GLU A N 1
ATOM 891 C CA . GLU A 1 113 ? -18.202 -6.199 20.097 1.00 95.88 113 GLU A CA 1
ATOM 892 C C . GLU A 1 113 ? -18.925 -5.490 18.942 1.00 95.88 113 GLU A C 1
ATOM 894 O O . GLU A 1 113 ? -20.031 -5.880 18.571 1.00 95.88 113 GLU A O 1
ATOM 899 N N . THR A 1 114 ? -18.299 -4.483 18.316 1.00 95.12 114 THR A N 1
ATOM 900 C CA . THR A 1 114 ? -18.891 -3.792 17.157 1.00 95.12 114 THR A CA 1
ATOM 901 C C . THR A 1 114 ? -18.905 -4.680 15.916 1.00 95.12 114 THR A C 1
ATOM 903 O O . THR A 1 114 ? -19.812 -4.586 15.087 1.00 95.12 114 THR A O 1
ATOM 906 N N . ILE A 1 115 ? -17.910 -5.560 15.793 1.00 95.25 115 ILE A N 1
ATOM 907 C CA . ILE A 1 115 ? -17.803 -6.526 14.703 1.00 95.25 115 ILE A CA 1
ATOM 908 C C . ILE A 1 115 ? -18.764 -7.690 14.949 1.00 95.25 115 ILE A C 1
ATOM 910 O O . ILE A 1 115 ? -19.496 -8.072 14.039 1.00 95.25 115 ILE A O 1
ATOM 914 N N . GLU A 1 116 ? -18.808 -8.222 16.170 1.00 95.38 116 GLU A N 1
ATOM 915 C CA . GLU A 1 116 ? -19.712 -9.311 16.549 1.00 95.38 116 GLU A CA 1
ATOM 916 C C . GLU A 1 116 ? -21.184 -8.912 16.419 1.00 95.38 116 GLU A C 1
ATOM 918 O O . GLU A 1 116 ? -21.960 -9.656 15.818 1.00 95.38 116 GLU A O 1
ATOM 923 N N . ALA A 1 117 ? -21.565 -7.718 16.889 1.00 96.88 117 ALA A N 1
ATOM 924 C CA . ALA A 1 117 ? -22.924 -7.199 16.731 1.00 96.88 117 ALA A CA 1
ATOM 925 C C . ALA A 1 117 ? -23.337 -7.140 15.253 1.00 96.88 117 ALA A C 1
ATOM 927 O O . ALA A 1 117 ? -24.422 -7.582 14.885 1.00 96.88 117 ALA A O 1
ATOM 928 N N . ALA A 1 118 ? -22.437 -6.689 14.378 1.00 96.56 118 ALA A N 1
ATOM 929 C CA . ALA A 1 118 ? -22.706 -6.652 12.948 1.00 96.56 118 ALA A CA 1
ATOM 930 C C . ALA A 1 118 ? -22.854 -8.042 12.321 1.00 96.56 118 ALA A C 1
ATOM 932 O O . ALA A 1 118 ? -23.663 -8.223 11.413 1.00 96.56 118 ALA A O 1
ATOM 933 N N . VAL A 1 119 ? -22.086 -9.028 12.793 1.00 96.62 119 VAL A N 1
ATOM 934 C CA . VAL A 1 119 ? -22.248 -10.425 12.370 1.00 96.62 119 VAL A CA 1
ATOM 935 C C . VAL A 1 119 ? -23.608 -10.971 12.818 1.00 96.62 119 VAL A C 1
ATOM 937 O O . VAL A 1 119 ? -24.267 -11.644 12.026 1.00 96.62 119 VAL A O 1
ATOM 940 N N . ILE A 1 120 ? -24.058 -10.645 14.035 1.00 96.75 120 ILE A N 1
ATOM 941 C CA . ILE A 1 120 ? -25.392 -11.011 14.545 1.00 96.75 120 ILE A CA 1
ATOM 942 C C . ILE A 1 120 ? -26.500 -10.365 13.697 1.00 96.75 120 ILE A C 1
ATOM 944 O O . ILE A 1 120 ? -27.472 -11.037 13.353 1.00 96.75 120 ILE A O 1
ATOM 948 N N . ASP A 1 121 ? -26.309 -9.115 13.267 1.00 96.94 121 ASP A N 1
ATOM 949 C CA . ASP A 1 121 ? -27.212 -8.393 12.356 1.00 96.94 121 ASP A CA 1
ATOM 950 C C . ASP A 1 121 ? -27.160 -8.903 10.896 1.00 96.94 121 ASP A C 1
ATOM 952 O O . ASP A 1 121 ? -27.836 -8.371 10.010 1.00 96.94 121 ASP A O 1
ATOM 956 N N . GLY A 1 122 ? -26.364 -9.939 10.611 1.00 96.44 122 GLY A N 1
ATOM 957 C CA . GLY A 1 122 ? -26.264 -10.564 9.291 1.00 96.44 122 GLY A CA 1
ATOM 958 C C . GLY A 1 122 ? -25.393 -9.799 8.291 1.00 96.44 122 GLY A C 1
ATOM 959 O O . GLY A 1 122 ? -25.503 -10.025 7.081 1.00 96.44 122 GLY A O 1
ATOM 960 N N . ALA A 1 123 ? -24.524 -8.895 8.755 1.00 97.50 123 ALA A N 1
ATOM 961 C CA . ALA A 1 123 ? -23.606 -8.173 7.884 1.00 97.50 123 ALA A CA 1
ATOM 962 C C . ALA A 1 123 ? -22.547 -9.114 7.290 1.00 97.50 123 ALA A C 1
ATOM 964 O O . ALA A 1 123 ? -21.863 -9.861 7.991 1.00 97.50 123 ALA A O 1
ATOM 965 N N . ASN A 1 124 ? -22.360 -9.049 5.972 1.00 96.50 124 ASN A N 1
ATOM 966 C CA . ASN A 1 124 ? -21.313 -9.817 5.301 1.00 96.50 124 ASN A CA 1
ATOM 967 C C . ASN A 1 124 ? -19.918 -9.171 5.495 1.00 96.50 124 ASN A C 1
ATOM 969 O O . ASN A 1 124 ? -19.824 -7.977 5.792 1.00 96.50 124 ASN A O 1
ATOM 973 N N . PRO A 1 125 ? -18.805 -9.899 5.265 1.00 93.69 125 PRO A N 1
ATOM 974 C CA . PRO A 1 125 ? -17.454 -9.374 5.500 1.00 93.69 125 PRO A CA 1
ATOM 975 C C . PRO A 1 125 ? -17.116 -8.088 4.734 1.00 93.69 125 PRO A C 1
ATOM 977 O O . PRO A 1 125 ? -16.349 -7.260 5.221 1.00 93.69 125 PRO A O 1
ATOM 980 N N . PHE A 1 126 ? -17.688 -7.899 3.542 1.00 95.75 126 PHE A N 1
ATOM 981 C CA . PHE A 1 126 ? -17.482 -6.688 2.748 1.00 95.75 126 PHE A CA 1
ATOM 982 C C . PHE A 1 126 ? -18.215 -5.485 3.356 1.00 95.75 126 PHE A C 1
ATOM 984 O O . PHE A 1 126 ? -17.674 -4.380 3.387 1.00 95.75 126 PHE A O 1
ATOM 991 N N . GLN A 1 127 ? -19.425 -5.698 3.881 1.00 96.94 127 GLN A N 1
ATOM 992 C CA . GLN A 1 127 ? -20.173 -4.689 4.628 1.00 96.94 127 GLN A CA 1
ATOM 993 C C . GLN A 1 127 ? -19.465 -4.334 5.933 1.00 96.94 127 GLN A C 1
ATOM 995 O O . GLN A 1 127 ? -19.302 -3.152 6.205 1.00 96.94 127 GLN A O 1
ATOM 1000 N N . ILE A 1 128 ? -18.990 -5.324 6.691 1.00 96.44 128 ILE A N 1
ATOM 1001 C CA . ILE A 1 128 ? -18.213 -5.089 7.916 1.00 96.44 128 ILE A CA 1
ATOM 1002 C C . ILE A 1 128 ? -16.976 -4.240 7.594 1.00 96.44 128 ILE A C 1
ATOM 1004 O O . ILE A 1 128 ? -16.740 -3.216 8.230 1.00 96.44 128 ILE A O 1
ATOM 1008 N N . PHE A 1 129 ? -16.224 -4.590 6.549 1.00 95.69 129 PHE A N 1
ATOM 1009 C CA . PHE A 1 129 ? -15.043 -3.822 6.161 1.00 95.69 129 PHE A CA 1
ATOM 1010 C C . PHE A 1 129 ? -15.376 -2.365 5.793 1.00 95.69 129 PHE A C 1
ATOM 1012 O O . PHE A 1 129 ? -14.836 -1.439 6.396 1.00 95.69 129 PHE A O 1
ATOM 1019 N N . TRP A 1 130 ? -16.286 -2.137 4.841 1.00 96.69 130 TRP A N 1
ATOM 1020 C CA . TRP A 1 130 ? -16.544 -0.788 4.320 1.00 96.69 130 TRP A CA 1
ATOM 1021 C C . TRP A 1 130 ? -17.457 0.075 5.186 1.00 96.69 130 TRP A C 1
ATOM 1023 O O . TRP A 1 130 ? -17.331 1.296 5.155 1.00 96.69 130 TRP A O 1
ATOM 1033 N N . LYS A 1 131 ? -18.396 -0.524 5.922 1.00 96.81 131 LYS A N 1
ATOM 1034 C CA . LYS A 1 131 ? -19.399 0.213 6.706 1.00 96.81 131 LYS A CA 1
ATOM 1035 C C . LYS A 1 131 ? -19.063 0.306 8.189 1.00 96.81 131 LYS A C 1
ATOM 1037 O O . LYS A 1 131 ? -19.660 1.134 8.864 1.00 96.81 131 LYS A O 1
ATOM 1042 N N . ILE A 1 132 ? -18.145 -0.521 8.690 1.00 96.25 132 ILE A N 1
ATOM 1043 C CA . ILE A 1 132 ? -17.820 -0.578 10.120 1.00 96.25 132 ILE A CA 1
ATOM 1044 C C . ILE A 1 132 ? -16.340 -0.303 10.337 1.00 96.25 132 ILE A C 1
ATOM 1046 O O . ILE A 1 132 ? -16.004 0.689 10.975 1.00 96.25 132 ILE A O 1
ATOM 1050 N N . MET A 1 133 ? -15.448 -1.108 9.757 1.00 96.44 133 MET A N 1
ATOM 1051 C CA . MET A 1 133 ? -14.010 -0.964 10.002 1.00 96.44 133 MET A CA 1
ATOM 1052 C C . MET A 1 133 ? -13.460 0.352 9.440 1.00 96.44 133 MET A C 1
ATOM 1054 O O . MET A 1 133 ? -12.875 1.138 10.180 1.00 96.44 133 MET A O 1
ATOM 1058 N N . VAL A 1 134 ? -13.676 0.625 8.146 1.00 97.31 134 VAL A N 1
ATOM 1059 C CA . VAL A 1 134 ? -13.150 1.829 7.473 1.00 97.31 134 VAL A CA 1
ATOM 1060 C C . VAL A 1 134 ? -13.635 3.136 8.122 1.00 97.31 134 VAL A C 1
ATOM 1062 O O . VAL A 1 134 ? -12.788 3.991 8.387 1.00 97.31 134 VAL A O 1
ATOM 1065 N N . PRO A 1 135 ? -14.936 3.321 8.427 1.00 97.56 135 PRO A N 1
ATOM 1066 C CA . PRO A 1 135 ? -15.407 4.541 9.080 1.00 97.56 135 PRO A CA 1
ATOM 1067 C C . PRO A 1 135 ? -14.826 4.749 10.482 1.00 97.56 135 PRO A C 1
ATOM 1069 O O . PRO A 1 135 ? -14.496 5.881 10.830 1.00 97.56 135 PRO A O 1
ATOM 1072 N N . GLN A 1 136 ? -14.648 3.681 11.269 1.00 97.56 136 GLN A N 1
ATOM 1073 C CA . GLN A 1 136 ? -14.106 3.785 12.629 1.00 97.56 136 GLN A CA 1
ATOM 1074 C C . GLN A 1 136 ? -12.647 4.262 12.657 1.00 97.56 136 GLN A C 1
ATOM 1076 O O . GLN A 1 136 ? -12.268 5.016 13.549 1.00 97.56 136 GLN A O 1
ATOM 1081 N N . ILE A 1 137 ? -11.838 3.891 11.659 1.00 97.75 137 ILE A N 1
ATOM 1082 C CA . ILE A 1 137 ? -10.430 4.317 11.563 1.00 97.75 137 ILE A CA 1
ATOM 1083 C C . ILE A 1 137 ? -10.209 5.472 10.576 1.00 97.75 137 ILE A C 1
ATOM 1085 O O . ILE A 1 137 ? -9.070 5.741 10.183 1.00 97.75 137 ILE A O 1
ATOM 1089 N N . TRP A 1 138 ? -11.271 6.175 10.163 1.00 97.69 138 TRP A N 1
ATOM 1090 C CA . TRP A 1 138 ? -11.187 7.229 9.146 1.00 97.69 138 TRP A CA 1
ATOM 1091 C C . TRP A 1 138 ? -10.181 8.329 9.505 1.00 97.69 138 TRP A C 1
ATOM 1093 O O . TRP A 1 138 ? -9.443 8.798 8.640 1.00 97.69 138 TRP A O 1
ATOM 1103 N N . GLY A 1 139 ? -10.095 8.696 10.789 1.00 98.06 139 GLY A N 1
ATOM 1104 C CA . GLY A 1 139 ? -9.103 9.660 11.273 1.00 98.06 139 GLY A CA 1
ATOM 1105 C C . GLY A 1 139 ? -7.669 9.221 10.963 1.00 98.06 139 GLY A C 1
ATOM 1106 O O . GLY A 1 139 ? -6.881 10.002 10.437 1.00 98.06 139 GLY A O 1
ATOM 1107 N N . THR A 1 140 ? -7.345 7.948 11.195 1.00 97.94 140 THR A N 1
ATOM 1108 C CA . THR A 1 140 ? -6.029 7.387 10.870 1.00 97.94 140 THR A CA 1
ATOM 1109 C C . THR A 1 140 ? -5.802 7.300 9.361 1.00 97.94 140 THR A C 1
ATOM 1111 O O . THR A 1 140 ? -4.716 7.636 8.897 1.00 97.94 140 THR A O 1
ATOM 1114 N N . ILE A 1 141 ? -6.815 6.905 8.582 1.00 97.94 141 ILE A N 1
ATOM 1115 C CA . ILE A 1 141 ? -6.742 6.881 7.109 1.00 97.94 141 ILE A CA 1
ATOM 1116 C C . ILE A 1 141 ? -6.408 8.275 6.567 1.00 97.94 141 ILE A C 1
ATOM 1118 O O . ILE A 1 141 ? -5.514 8.409 5.732 1.00 97.94 141 ILE A O 1
ATOM 1122 N N . ALA A 1 142 ? -7.080 9.313 7.070 1.00 97.56 142 ALA A N 1
ATOM 1123 C CA . ALA A 1 142 ? -6.838 10.693 6.670 1.00 97.56 142 ALA A CA 1
ATOM 1124 C C . ALA A 1 142 ? -5.412 11.152 7.016 1.00 97.56 142 ALA A C 1
ATOM 1126 O O . ALA A 1 142 ? -4.751 11.748 6.170 1.00 97.56 142 ALA A O 1
ATOM 1127 N N . VAL A 1 143 ? -4.910 10.823 8.214 1.00 97.38 143 VAL A N 1
ATOM 1128 C CA . VAL A 1 143 ? -3.531 11.143 8.633 1.00 97.38 143 VAL A CA 1
ATOM 1129 C C . VAL A 1 143 ? -2.496 10.454 7.746 1.00 97.38 143 VAL A C 1
ATOM 1131 O O . VAL A 1 143 ? -1.539 11.088 7.305 1.00 97.38 143 VAL A O 1
ATOM 1134 N N . VAL A 1 144 ? -2.676 9.163 7.454 1.00 96.88 144 VAL A N 1
ATOM 1135 C CA . VAL A 1 144 ? -1.768 8.425 6.564 1.00 96.88 144 VAL A CA 1
ATOM 1136 C C . VAL A 1 144 ? -1.779 9.047 5.169 1.00 96.88 144 VAL A C 1
ATOM 1138 O O . VAL A 1 144 ? -0.719 9.277 4.590 1.00 96.88 144 VAL A O 1
ATOM 1141 N N . TRP A 1 145 ? -2.960 9.385 4.653 1.00 95.75 145 TRP A N 1
ATOM 1142 C CA . TRP A 1 145 ? -3.097 10.005 3.341 1.00 95.75 145 TRP A CA 1
ATOM 1143 C C . TRP A 1 145 ? -2.367 11.348 3.246 1.00 95.75 145 TRP A C 1
ATOM 1145 O O . TRP A 1 145 ? -1.638 11.567 2.280 1.00 95.75 145 TRP A O 1
ATOM 1155 N N . THR A 1 146 ? -2.539 12.238 4.229 1.00 95.19 146 THR A N 1
ATOM 1156 C CA . THR A 1 146 ? -1.902 13.569 4.235 1.00 95.19 146 THR A CA 1
ATOM 1157 C C . THR A 1 146 ? -0.411 13.524 4.554 1.00 95.19 146 THR A C 1
ATOM 1159 O O . THR A 1 146 ? 0.317 14.447 4.209 1.00 95.19 146 THR A O 1
ATOM 1162 N N . THR A 1 147 ? 0.067 12.456 5.192 1.00 94.62 147 THR A N 1
ATOM 1163 C CA . THR A 1 147 ? 1.503 12.253 5.437 1.00 94.62 147 THR A CA 1
ATOM 1164 C C . THR A 1 147 ? 2.235 11.772 4.178 1.00 94.62 147 THR A C 1
ATOM 1166 O O . THR A 1 147 ? 3.427 12.020 4.030 1.00 94.62 147 THR A O 1
ATOM 1169 N N . ILE A 1 148 ? 1.547 11.059 3.276 1.00 91.44 148 ILE A N 1
ATOM 1170 C CA . ILE A 1 148 ? 2.143 10.507 2.045 1.00 91.44 148 ILE A CA 1
ATOM 1171 C C . ILE A 1 148 ? 2.107 11.511 0.872 1.00 91.44 148 ILE A C 1
ATOM 1173 O O . ILE A 1 148 ? 2.832 11.309 -0.104 1.00 91.44 148 ILE A O 1
ATOM 1177 N N . THR A 1 149 ? 1.275 12.559 0.937 1.00 78.56 149 THR A N 1
ATOM 1178 C CA . THR A 1 149 ? 1.272 13.687 -0.024 1.00 78.56 149 THR A CA 1
ATOM 1179 C C . THR A 1 149 ? 2.529 14.532 0.067 1.00 78.56 149 THR A C 1
ATOM 1181 O O . THR A 1 149 ? 3.062 14.850 -1.019 1.00 78.56 149 THR A O 1
#

Solvent-accessible surface area (backbone atoms only — not comparable to full-atom values): 8030 Å² total; per-residue (Å²): 109,53,32,59,51,14,42,52,53,5,44,53,48,24,59,53,32,74,75,39,96,63,17,70,59,55,51,49,63,47,32,48,50,57,78,49,50,73,69,57,48,50,54,56,50,46,48,36,54,35,64,58,62,90,96,50,86,45,79,6,53,59,29,32,55,36,42,74,74,71,43,80,71,55,62,46,76,78,36,77,68,51,26,57,52,52,55,43,49,55,51,30,55,28,43,20,20,58,31,16,56,58,41,36,57,49,58,72,66,54,63,64,65,66,55,52,52,37,49,73,74,65,50,49,74,68,50,43,42,65,72,46,52,48,64,74,38,37,70,57,54,52,52,50,32,66,71,60,103

Secondary structure (DSSP, 8-state):
-HHHHHHHHHHHHHHHHHTSTTHHHHHHHHHGGGGS-HHHHHHHHHHHH--PPTTSPP-SHHHHHHHHTTPPP--GGGSHHHHHHHHHHHHHHHHHHHHHHHHHHHHTTS-HHHHHHHHHTT--HHHHIIIIIHHHTHHHHHHHHHHH-

Sequence (149 aa):
VVPAACTFLGLIIAVLTDKIWWGTIAKSLIFLPLAISFVGASVIWKFIYEYRGEGQVQIGLLNAIIQFFGGQPQV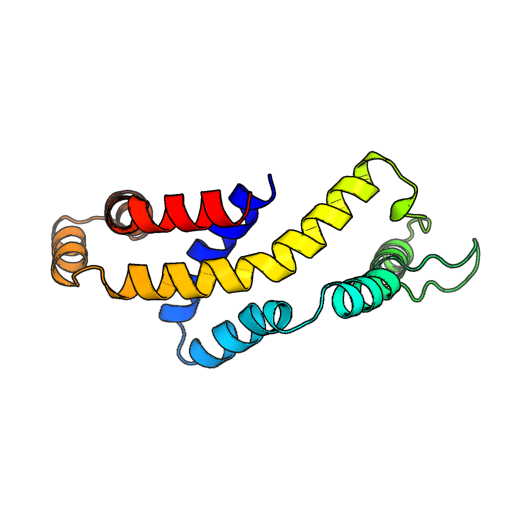WISLPFWNNFFLMVILIWIQTGFAMVILSSALRGIPEETIEAAVIDGANPFQIFWKIMVPQIWGTIAVVWTTIT

Foldseek 3Di:
DLLVLLLVLLLVLLVVLVVDPCSVVVLCVLQVLLVADPVRLVVVVCQLQDDDDPPDQRRRVVQNVQVVVVHTGDNQCPPVVSVVVSVSVSLSSNLSSVSNVQLNVQ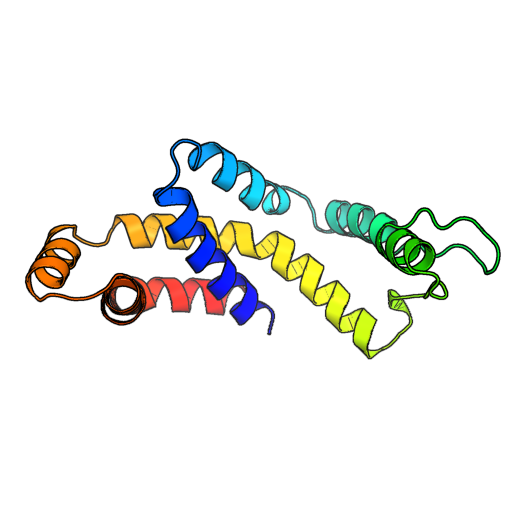LVVQDVVQVVVCVVVVHDPVCCVPVPRCVSCVVSSVVSSVVSD

Mean predicted aligned error: 4.01 Å

Nearest PDB structures (foldseek):
  2r6g-assembly1_F  TM=8.764E-01  e=2.115E-04  Escherichia coli K-12
  7cad-assembly1_A  TM=9.252E-01  e=3.873E-04  Mycolicibacterium smegmatis MC2 155
  4xtc-assembly1_M  TM=8.805E-01  e=3.873E-04  Sphingomonas sp. A1
  3puy-assembly1_F  TM=7.677E-01  e=2.011E-04  Escherichia coli K-12
  8y5f-assembly1_C  TM=7.653E-01  e=7.979E-03  Escherichia coli

Radius of gyration: 19.49 Å; Cα contacts (8 Å, |Δi|>4): 154; chains: 1; bounding box: 48×31×50 Å

pLDDT: mean 93.9, std 3.61, range [78.19, 98.06]